Protein AF-A0A498Q2D3-F1 (afdb_monomer_lite)

Radius of gyration: 17.23 Å; chains: 1; bounding box: 43×36×47 Å

Foldseek 3Di:
DCVQPQLFKKKWFAPDNRQAIEIATLLPLFDDAPSDFAFARHATDADDDDDNPQGNVNSVPDGPDMDMRHRPRDDDDDDPPDGDRPHCVPRPDYDDDPLVLVVLLVLQVPQPPADPLLNVLSNCLSVLHDDDPVSLVVLVVRLVVLVVQSSVCPPNGDPSSVVNNVSSVVSNVSNVVSD

Sequence (179 aa):
MARQEPNISWAAGLRDGGRTTLLVTDLAGGWIPPHVRLPAHVTLLEPAPRRHDANVEDLLGAVSVAAVHQPHGYIGEPGPDEPALTGDRTARTAPTVDELGPTLVEAVRRRDGLPRIAQAVAIAAARKYGVPDNEVELLHERATEIQQSVLSTYPHHDAAAVVDWMLLAAINALIGKEC

InterPro domains:
  IPR040604 Domain of unknown function DUF5632 [PF18646] (2-71)
  IPR040833 Domain of unknown function DUF5631 [PF18645] (97-175)

Secondary structure (DSSP, 8-state):
-TTT-TTS-EEEEEEGGGTEEEEE-TTTTTPPPTTSPPPTTEE---S----TT--HHHHH-S-SSEEEE-TT---PPPPTTPPPS--HHHHS--PPPTTHHHHHHHHHHT-TTS-HHHHHHHHHHHTTPPPPHHHHHHHHHHHHHHHHHHHHHTTS--HHHHHHHHHHHHHHHHHTTT-

Organism: NCBI:txid2341083

pLDDT: mean 93.1, std 6.55, range [40.47, 98.44]

Structure (mmCIF, N/CA/C/O backbone):
data_AF-A0A498Q2D3-F1
#
_entry.id   AF-A0A498Q2D3-F1
#
loop_
_atom_site.group_PDB
_ato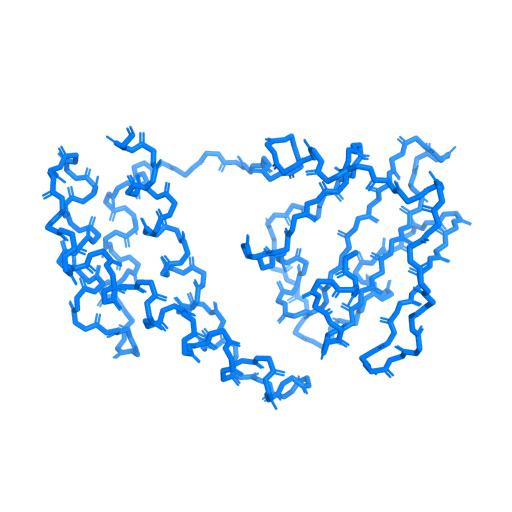m_site.id
_atom_site.type_symbol
_atom_site.label_atom_id
_atom_site.label_alt_id
_atom_site.label_comp_id
_atom_site.label_asym_id
_atom_site.label_entity_id
_atom_site.label_seq_id
_atom_site.pdbx_PDB_ins_code
_atom_site.Cartn_x
_atom_site.Cartn_y
_atom_site.Cartn_z
_atom_site.occupancy
_atom_site.B_iso_or_equiv
_atom_site.auth_seq_id
_atom_site.auth_comp_id
_atom_site.auth_asym_id
_atom_site.auth_atom_id
_atom_site.pdbx_PDB_model_num
ATOM 1 N N . MET A 1 1 ? 10.649 4.168 -8.183 1.00 93.62 1 MET A N 1
ATOM 2 C CA . MET A 1 1 ? 10.062 3.506 -6.996 1.00 93.62 1 MET A CA 1
ATOM 3 C C . MET A 1 1 ? 11.161 3.070 -6.056 1.00 93.62 1 MET A C 1
ATOM 5 O O . MET A 1 1 ? 11.238 3.627 -4.978 1.00 93.62 1 MET A O 1
ATOM 9 N N . ALA A 1 2 ? 12.083 2.222 -6.520 1.00 94.38 2 ALA A N 1
ATOM 10 C CA . ALA A 1 2 ? 13.263 1.793 -5.768 1.00 94.38 2 ALA A CA 1
ATOM 11 C C . ALA A 1 2 ? 14.038 2.924 -5.056 1.00 94.38 2 ALA A C 1
ATOM 13 O O . ALA A 1 2 ? 14.486 2.734 -3.943 1.00 94.38 2 ALA A O 1
ATOM 14 N N . ARG A 1 3 ? 14.159 4.135 -5.627 1.00 92.94 3 ARG A N 1
ATOM 15 C CA . ARG A 1 3 ? 14.804 5.258 -4.907 1.00 92.94 3 ARG A CA 1
ATOM 16 C C . ARG A 1 3 ? 14.035 5.755 -3.688 1.00 92.94 3 ARG A C 1
ATOM 18 O O . ARG A 1 3 ? 14.645 6.237 -2.748 1.00 92.94 3 ARG A O 1
ATOM 25 N N . GLN A 1 4 ? 12.707 5.697 -3.746 1.00 94.50 4 GLN A N 1
ATOM 26 C CA . GLN A 1 4 ? 11.852 6.083 -2.627 1.00 94.50 4 GLN A CA 1
ATOM 27 C C . GLN A 1 4 ? 11.842 4.990 -1.554 1.00 94.50 4 GLN A C 1
ATOM 29 O O . GLN A 1 4 ? 11.762 5.311 -0.378 1.00 94.50 4 GLN A O 1
ATOM 34 N N . GLU A 1 5 ? 11.937 3.719 -1.960 1.00 96.25 5 GLU A N 1
ATOM 35 C CA . GLU A 1 5 ? 12.014 2.578 -1.048 1.00 96.25 5 GLU A CA 1
ATOM 36 C C . GLU A 1 5 ? 12.941 1.481 -1.611 1.00 96.25 5 GLU A C 1
ATOM 38 O O . GLU A 1 5 ? 12.478 0.620 -2.370 1.00 96.25 5 GLU A O 1
ATOM 43 N N . PRO A 1 6 ? 14.249 1.521 -1.291 1.00 95.75 6 PRO A N 1
ATOM 44 C CA . PRO A 1 6 ? 15.245 0.596 -1.841 1.00 95.75 6 PRO A CA 1
ATOM 45 C C . PRO A 1 6 ? 15.324 -0.734 -1.083 1.00 95.75 6 PRO A C 1
ATOM 47 O O . PRO A 1 6 ? 16.035 -1.643 -1.510 1.00 95.75 6 PRO A O 1
ATOM 50 N N . ASN A 1 7 ? 14.628 -0.857 0.051 1.00 95.50 7 ASN A N 1
ATOM 51 C CA . ASN A 1 7 ? 14.745 -2.018 0.936 1.00 95.50 7 ASN A CA 1
ATOM 52 C C . ASN A 1 7 ? 13.840 -3.190 0.525 1.00 95.50 7 ASN A C 1
ATOM 54 O O . ASN A 1 7 ? 13.877 -4.237 1.164 1.00 95.50 7 ASN A O 1
ATOM 58 N N . ILE A 1 8 ? 13.037 -3.036 -0.535 1.00 97.56 8 ILE A N 1
ATOM 59 C CA . ILE A 1 8 ? 12.110 -4.066 -1.022 1.00 97.56 8 ILE A CA 1
ATOM 60 C C . ILE A 1 8 ? 12.274 -4.302 -2.519 1.00 97.56 8 ILE A C 1
ATOM 62 O O . ILE A 1 8 ? 12.740 -3.433 -3.263 1.00 97.56 8 ILE A O 1
ATOM 66 N N . SER A 1 9 ? 11.850 -5.480 -2.969 1.00 98.06 9 SER A N 1
ATOM 67 C CA . SER A 1 9 ? 11.862 -5.817 -4.387 1.00 98.06 9 SER A CA 1
ATOM 68 C C . SER A 1 9 ? 10.804 -5.024 -5.146 1.00 98.06 9 SER A C 1
ATOM 70 O O . SER A 1 9 ? 9.658 -4.877 -4.705 1.00 98.06 9 SER A O 1
ATOM 72 N N . TRP A 1 10 ? 11.173 -4.565 -6.338 1.00 98.38 10 TRP A N 1
ATOM 73 C CA . TRP A 1 10 ? 10.263 -3.929 -7.284 1.00 98.38 10 TRP A CA 1
ATOM 74 C C . TRP A 1 10 ? 10.396 -4.590 -8.643 1.00 98.38 10 TRP A C 1
ATOM 76 O O . TRP A 1 10 ? 11.502 -4.914 -9.070 1.00 98.38 10 TRP A O 1
ATOM 86 N N . ALA A 1 11 ? 9.293 -4.697 -9.372 1.00 98.12 11 ALA A N 1
ATOM 87 C CA . ALA A 1 11 ? 9.360 -4.989 -10.792 1.00 98.12 11 ALA A CA 1
ATOM 88 C C . ALA A 1 11 ? 8.347 -4.167 -11.581 1.00 98.12 11 ALA A C 1
ATOM 90 O O . ALA A 1 11 ? 7.264 -3.839 -11.094 1.00 98.12 11 ALA A O 1
ATOM 91 N N . ALA A 1 12 ? 8.717 -3.829 -12.810 1.00 97.69 12 ALA A N 1
ATOM 92 C CA . ALA A 1 12 ? 7.831 -3.209 -13.775 1.00 97.69 12 ALA A CA 1
ATOM 93 C C . ALA A 1 12 ? 7.881 -3.989 -15.085 1.00 97.69 12 ALA A C 1
ATOM 95 O O . ALA A 1 12 ? 8.956 -4.406 -15.515 1.00 97.69 12 ALA A O 1
ATOM 96 N N . GLY A 1 13 ? 6.732 -4.178 -15.726 1.00 97.31 13 GLY A N 1
ATOM 97 C CA . GLY A 1 13 ? 6.660 -4.930 -16.969 1.00 97.31 13 GLY A CA 1
ATOM 98 C C . GLY A 1 13 ? 5.597 -4.422 -17.928 1.00 97.31 13 GLY A C 1
ATOM 99 O O . GLY A 1 13 ? 4.566 -3.889 -17.520 1.00 97.31 13 GLY A O 1
ATOM 100 N N . LEU A 1 14 ? 5.861 -4.594 -19.220 1.00 96.62 14 LEU A N 1
ATOM 101 C CA . LEU A 1 14 ? 4.953 -4.206 -20.293 1.00 96.62 14 LEU A CA 1
ATOM 102 C C . LEU A 1 14 ? 3.970 -5.338 -20.612 1.00 96.62 14 LEU A C 1
ATOM 104 O O . LEU A 1 14 ? 4.370 -6.433 -21.007 1.00 96.62 14 LEU A O 1
ATOM 108 N N . ARG A 1 15 ? 2.674 -5.053 -20.476 1.00 92.44 15 ARG A N 1
ATOM 109 C CA . ARG A 1 15 ? 1.553 -5.922 -20.864 1.00 92.44 15 ARG A CA 1
ATOM 110 C C . ARG A 1 15 ? 0.871 -5.412 -22.132 1.00 92.44 15 ARG A C 1
ATOM 112 O O . ARG A 1 15 ? 1.148 -4.310 -22.611 1.00 92.44 15 ARG A O 1
ATOM 119 N N . ASP A 1 16 ? -0.006 -6.244 -22.691 1.00 88.56 16 ASP A N 1
ATOM 120 C CA . ASP A 1 16 ? -0.908 -5.893 -23.798 1.00 88.56 16 ASP A CA 1
ATOM 121 C C . ASP A 1 16 ? -0.189 -5.287 -25.016 1.00 88.56 16 ASP A C 1
ATOM 123 O O . ASP A 1 16 ? -0.621 -4.291 -25.600 1.00 88.56 16 ASP A O 1
ATOM 127 N N . GLY A 1 17 ? 0.961 -5.868 -25.377 1.00 80.12 17 GLY A N 1
ATOM 128 C CA . GLY A 1 17 ? 1.775 -5.404 -26.503 1.00 80.12 17 GLY A CA 1
ATOM 129 C C . GLY A 1 17 ? 2.458 -4.052 -26.267 1.00 80.12 17 GLY A C 1
ATOM 130 O O . GLY A 1 17 ? 2.696 -3.323 -27.225 1.00 80.12 17 GLY A O 1
ATOM 131 N N . GLY A 1 18 ? 2.756 -3.702 -25.011 1.00 84.62 18 GLY A N 1
ATOM 132 C CA . GLY A 1 18 ? 3.450 -2.459 -24.649 1.00 84.62 18 GLY A CA 1
ATOM 133 C C . GLY A 1 18 ? 2.536 -1.294 -24.275 1.00 84.62 18 GLY A C 1
ATOM 134 O O . GLY A 1 18 ? 3.028 -0.190 -24.068 1.00 84.62 18 GLY A O 1
ATOM 135 N N . ARG A 1 19 ? 1.220 -1.517 -24.186 1.00 87.12 19 ARG A N 1
ATOM 136 C CA . ARG A 1 19 ? 0.235 -0.467 -23.866 1.00 87.12 19 ARG A CA 1
ATOM 137 C C . ARG A 1 19 ? 0.103 -0.183 -22.375 1.00 87.12 19 ARG A C 1
ATOM 139 O O . ARG A 1 19 ? -0.271 0.925 -22.003 1.00 87.12 19 ARG A O 1
ATOM 146 N N . THR A 1 20 ? 0.399 -1.178 -21.547 1.00 91.19 20 THR A N 1
ATOM 147 C CA . THR A 1 20 ? 0.153 -1.123 -20.107 1.00 91.19 20 THR A CA 1
ATOM 148 C C . THR A 1 20 ? 1.456 -1.403 -19.374 1.00 91.19 20 THR A C 1
ATOM 150 O O . THR A 1 20 ? 2.023 -2.484 -19.524 1.00 91.19 20 THR A O 1
ATOM 153 N N . THR A 1 21 ? 1.924 -0.459 -18.559 1.00 96.00 21 THR A N 1
ATOM 154 C CA . THR A 1 21 ? 3.062 -0.684 -17.658 1.00 96.00 21 THR A CA 1
ATOM 155 C C . THR A 1 21 ? 2.531 -1.145 -16.310 1.00 96.00 21 THR A C 1
ATOM 157 O O . THR A 1 21 ? 1.980 -0.345 -15.555 1.00 96.00 21 THR A O 1
ATOM 160 N N . LEU A 1 22 ? 2.682 -2.429 -15.997 1.00 97.19 22 LEU A N 1
ATOM 161 C CA . LEU A 1 22 ? 2.385 -2.957 -14.671 1.00 97.19 22 LEU A CA 1
ATOM 162 C C . LEU A 1 22 ? 3.555 -2.664 -13.729 1.00 97.19 22 LEU A C 1
ATOM 164 O O . LEU A 1 22 ? 4.699 -2.924 -14.091 1.00 97.19 22 LEU A O 1
ATOM 168 N N . LEU A 1 23 ? 3.262 -2.194 -12.517 1.00 97.81 23 LEU A N 1
ATOM 169 C CA . LEU A 1 23 ? 4.216 -2.056 -11.417 1.00 97.81 23 LEU A CA 1
ATOM 170 C C . LEU A 1 23 ? 3.811 -2.971 -10.253 1.00 97.81 23 LEU A C 1
ATOM 172 O O . LEU A 1 23 ? 2.648 -2.974 -9.846 1.00 97.81 23 LEU A O 1
ATOM 176 N N . VAL A 1 24 ? 4.774 -3.703 -9.691 1.00 98.25 24 VAL A N 1
ATOM 177 C CA . VAL A 1 24 ? 4.570 -4.596 -8.543 1.00 98.25 24 VAL A CA 1
ATOM 178 C C . VAL A 1 24 ? 5.696 -4.489 -7.515 1.00 98.25 24 VAL A C 1
ATOM 180 O O . VAL A 1 24 ? 6.837 -4.155 -7.835 1.00 98.25 24 VAL A O 1
ATOM 183 N N . THR A 1 25 ? 5.353 -4.834 -6.279 1.00 98.44 25 THR A N 1
ATOM 184 C CA . THR A 1 25 ? 6.270 -5.240 -5.211 1.00 98.44 25 THR A CA 1
ATOM 185 C C . THR A 1 25 ? 5.684 -6.487 -4.551 1.00 98.44 25 THR A C 1
ATOM 187 O O . THR A 1 25 ? 4.460 -6.658 -4.504 1.00 98.44 25 THR A O 1
ATOM 190 N N . ASP A 1 26 ? 6.543 -7.373 -4.067 1.00 97.62 26 ASP A N 1
ATOM 191 C CA . ASP A 1 26 ? 6.150 -8.597 -3.366 1.00 97.62 26 ASP A CA 1
ATOM 192 C C . ASP A 1 26 ? 5.931 -8.392 -1.861 1.00 97.62 26 ASP A C 1
ATOM 194 O O . ASP A 1 26 ? 5.512 -9.326 -1.186 1.00 97.62 26 ASP A O 1
ATOM 198 N N . LEU A 1 27 ? 6.087 -7.162 -1.351 1.00 97.50 27 LEU A N 1
ATOM 199 C CA . LEU A 1 27 ? 5.860 -6.809 0.057 1.00 97.50 27 LEU A CA 1
ATOM 200 C C . LEU A 1 27 ? 4.549 -7.378 0.629 1.00 97.50 27 LEU A C 1
ATOM 202 O O . LEU A 1 27 ? 4.523 -7.898 1.742 1.00 97.50 27 LEU A O 1
ATOM 206 N N . ALA A 1 28 ? 3.456 -7.267 -0.129 1.00 97.06 28 ALA A N 1
ATOM 207 C CA . ALA A 1 28 ? 2.175 -7.886 0.202 1.00 97.06 28 ALA A CA 1
ATOM 208 C C . ALA A 1 28 ? 1.340 -8.125 -1.058 1.00 97.06 28 ALA A C 1
ATOM 210 O O . ALA A 1 28 ? 0.331 -7.458 -1.303 1.00 97.06 28 ALA A O 1
ATOM 211 N N . GLY A 1 29 ? 1.796 -9.059 -1.897 1.00 95.38 29 GLY A N 1
ATOM 212 C CA . GLY A 1 29 ? 1.028 -9.542 -3.048 1.00 95.38 29 GLY A CA 1
ATOM 213 C C . GLY A 1 29 ? 0.629 -8.447 -4.045 1.00 95.38 29 GLY A C 1
ATOM 214 O O . GLY A 1 29 ? -0.471 -8.502 -4.598 1.00 95.38 29 GLY A O 1
ATOM 215 N N . GLY A 1 30 ? 1.488 -7.445 -4.261 1.00 96.75 30 GLY A N 1
ATOM 216 C CA . GLY A 1 30 ? 1.239 -6.325 -5.174 1.00 96.75 30 GLY A CA 1
ATOM 217 C C . GLY A 1 30 ? 0.708 -5.043 -4.529 1.00 96.75 30 GLY A C 1
ATOM 218 O O . GLY A 1 30 ? 0.534 -4.055 -5.241 1.00 96.75 30 GLY A O 1
ATOM 219 N N . TRP A 1 31 ? 0.458 -5.013 -3.215 1.00 97.31 31 TRP A N 1
ATOM 220 C CA . TRP A 1 31 ? 0.118 -3.766 -2.525 1.00 97.31 31 TRP A CA 1
ATOM 221 C C . TRP A 1 31 ? 1.300 -2.789 -2.515 1.00 97.31 31 TRP A C 1
ATOM 223 O O . TRP A 1 31 ? 2.411 -3.156 -2.138 1.00 97.31 31 TRP A O 1
ATOM 233 N N . ILE A 1 32 ? 1.052 -1.535 -2.906 1.00 97.69 32 ILE A N 1
ATOM 234 C CA . ILE A 1 32 ? 2.074 -0.483 -2.942 1.00 97.69 32 ILE A CA 1
ATOM 235 C C . ILE A 1 32 ? 1.980 0.388 -1.679 1.00 97.69 32 ILE A C 1
ATOM 237 O O . ILE A 1 32 ? 0.945 1.049 -1.502 1.00 97.69 32 ILE A O 1
ATOM 241 N N . PRO A 1 33 ? 3.054 0.489 -0.870 1.00 97.25 33 PRO A N 1
ATOM 242 C CA . PRO A 1 33 ? 3.106 1.360 0.301 1.00 97.25 33 PRO A CA 1
ATOM 243 C C . PRO A 1 33 ? 2.673 2.807 0.029 1.00 97.25 33 PRO A C 1
ATOM 245 O O . PRO A 1 33 ? 2.945 3.335 -1.056 1.00 97.25 33 PRO A O 1
ATOM 248 N N . PRO A 1 34 ? 2.005 3.477 0.985 1.00 95.06 34 PRO A N 1
ATOM 249 C CA . PRO A 1 34 ? 1.435 4.809 0.781 1.00 95.06 34 PRO A CA 1
ATOM 250 C C . PRO A 1 34 ? 2.487 5.916 0.624 1.00 95.06 34 PRO A C 1
ATOM 252 O O . PRO A 1 34 ? 2.199 6.925 -0.014 1.00 95.06 34 PRO A O 1
ATOM 255 N N . HIS A 1 35 ? 3.701 5.740 1.161 1.00 95.75 35 HIS A N 1
ATOM 256 C CA . HIS A 1 35 ? 4.788 6.718 1.018 1.00 95.75 35 HIS A CA 1
ATOM 257 C C . HIS A 1 35 ? 5.437 6.699 -0.370 1.00 95.75 35 HIS A C 1
ATOM 259 O O . HIS A 1 35 ? 6.113 7.656 -0.741 1.00 95.75 35 HIS A O 1
ATOM 265 N N . VAL A 1 36 ? 5.218 5.636 -1.151 1.00 97.31 36 VAL A N 1
ATOM 266 C CA . VAL A 1 36 ? 5.768 5.506 -2.501 1.00 97.31 36 VAL A CA 1
ATOM 267 C C . VAL A 1 36 ? 4.840 6.178 -3.507 1.00 97.31 36 VAL A C 1
ATOM 269 O O . VAL A 1 36 ? 3.745 5.701 -3.802 1.00 97.31 36 VAL A O 1
ATOM 272 N N . ARG A 1 37 ? 5.311 7.284 -4.073 1.00 96.75 37 ARG A N 1
ATOM 273 C CA . ARG A 1 37 ? 4.643 8.049 -5.127 1.00 96.75 37 ARG A CA 1
ATOM 274 C C . ARG A 1 37 ? 4.828 7.388 -6.480 1.00 96.75 37 ARG A C 1
ATOM 276 O O . ARG A 1 37 ? 5.933 6.954 -6.803 1.00 96.75 37 ARG A O 1
ATOM 283 N N . LEU A 1 38 ? 3.772 7.360 -7.285 1.00 96.56 38 LEU A N 1
ATOM 284 C CA . LEU A 1 38 ? 3.717 6.595 -8.533 1.00 96.56 38 LEU A CA 1
ATOM 285 C C . LEU A 1 38 ? 3.958 7.467 -9.777 1.00 96.56 38 LEU A C 1
ATOM 287 O O . LEU A 1 38 ? 3.471 8.601 -9.824 1.00 96.56 38 LEU A O 1
ATOM 291 N N . PRO A 1 39 ? 4.653 6.965 -10.818 1.00 94.88 39 PRO A N 1
ATOM 292 C CA . PRO A 1 39 ? 4.768 7.662 -12.093 1.00 94.88 39 PRO A CA 1
ATOM 293 C C . PRO A 1 39 ? 3.431 7.673 -12.833 1.00 94.88 39 PRO A C 1
ATOM 295 O O . PRO A 1 39 ? 2.571 6.824 -12.593 1.00 94.88 39 PRO A O 1
ATOM 298 N N . ALA A 1 40 ? 3.259 8.596 -13.776 1.00 92.25 40 ALA A N 1
ATOM 299 C CA . ALA A 1 40 ? 2.102 8.568 -14.666 1.00 92.25 40 ALA A CA 1
ATOM 300 C C . ALA A 1 40 ? 2.017 7.248 -15.465 1.00 92.25 40 ALA A C 1
ATOM 302 O O . ALA A 1 40 ? 3.030 6.627 -15.781 1.00 92.25 40 ALA A O 1
ATOM 303 N N . HIS A 1 41 ? 0.793 6.854 -15.828 1.00 90.38 41 HIS A N 1
ATOM 304 C CA . HIS A 1 41 ? 0.497 5.722 -16.723 1.00 90.38 41 HIS A CA 1
ATOM 305 C C . HIS A 1 41 ? 0.950 4.329 -16.244 1.00 90.38 41 HIS A C 1
ATOM 307 O O . HIS A 1 41 ? 0.975 3.389 -17.039 1.00 90.38 41 HIS A O 1
ATOM 313 N N . VAL A 1 42 ? 1.256 4.161 -14.955 1.00 95.31 42 VAL A N 1
ATOM 314 C CA . VAL A 1 42 ? 1.417 2.826 -14.363 1.00 95.31 42 VAL A CA 1
ATOM 315 C C . VAL A 1 42 ? 0.064 2.244 -13.964 1.00 95.31 42 VAL A C 1
ATOM 317 O O . VAL A 1 42 ? -0.850 2.963 -13.562 1.00 95.31 42 VAL A O 1
ATOM 320 N N . THR A 1 43 ? -0.051 0.927 -14.063 1.00 95.56 43 THR A N 1
ATOM 321 C CA . THR A 1 43 ? -1.175 0.139 -13.550 1.00 95.56 43 THR A CA 1
ATOM 322 C C . THR A 1 43 ? -0.677 -0.725 -12.398 1.00 95.56 43 THR A C 1
ATOM 324 O O . THR A 1 43 ? 0.479 -1.150 -12.403 1.00 95.56 43 THR A O 1
ATOM 327 N N . LEU A 1 44 ? -1.532 -0.969 -11.408 1.00 96.81 44 LEU A N 1
ATOM 328 C CA . LEU A 1 44 ? -1.247 -1.843 -10.271 1.00 96.81 44 LEU A CA 1
ATOM 329 C C . LEU A 1 44 ? -2.019 -3.157 -10.411 1.00 96.81 44 LEU A C 1
ATOM 331 O O . LEU A 1 44 ? -2.959 -3.266 -11.197 1.00 96.81 44 LEU A O 1
ATOM 335 N N . LEU A 1 45 ? -1.621 -4.167 -9.645 1.00 96.12 45 LEU A N 1
ATOM 336 C CA . LEU A 1 45 ? -2.405 -5.390 -9.534 1.00 96.12 45 LEU A CA 1
ATOM 337 C C . LEU A 1 45 ? -3.714 -5.121 -8.782 1.00 96.12 45 LEU A C 1
ATOM 339 O O . LEU A 1 45 ? -3.704 -4.512 -7.714 1.00 96.12 45 LEU A O 1
ATOM 343 N N . GLU A 1 46 ? -4.821 -5.655 -9.298 1.00 94.38 46 GLU A N 1
ATOM 344 C CA . GLU A 1 46 ? -6.105 -5.648 -8.590 1.00 94.38 46 GLU A CA 1
ATOM 345 C C . GLU A 1 46 ? -5.993 -6.353 -7.222 1.00 94.38 46 GLU A C 1
ATOM 347 O O . GLU A 1 46 ? -5.237 -7.334 -7.095 1.00 94.38 46 GLU A O 1
ATOM 352 N N . PRO A 1 47 ? -6.744 -5.916 -6.194 1.00 93.88 47 PRO A N 1
ATOM 353 C CA . PRO A 1 47 ? -6.801 -6.609 -4.912 1.00 93.88 47 PRO A CA 1
ATOM 354 C C . PRO A 1 47 ? -7.336 -8.038 -5.084 1.00 93.88 47 PRO A C 1
ATOM 356 O O . PRO A 1 47 ? -8.481 -8.246 -5.478 1.00 93.88 47 PRO A O 1
ATOM 359 N N . ALA A 1 48 ? -6.506 -9.038 -4.788 1.00 93.69 48 ALA A N 1
ATOM 360 C CA . ALA A 1 48 ? -6.881 -10.448 -4.836 1.00 93.69 48 ALA A CA 1
ATOM 361 C C . ALA A 1 48 ? -5.948 -11.278 -3.941 1.00 93.69 48 ALA A C 1
ATOM 363 O O . ALA A 1 48 ? -4.783 -10.899 -3.777 1.00 93.69 48 ALA A O 1
ATOM 364 N N . PRO A 1 49 ? -6.407 -12.422 -3.396 1.00 93.19 49 PRO A N 1
ATOM 365 C CA . PRO A 1 49 ? -5.526 -13.368 -2.727 1.00 93.19 49 PRO A CA 1
ATOM 366 C C . PRO A 1 49 ? -4.432 -13.850 -3.682 1.00 93.19 49 PRO A C 1
ATOM 368 O O . PRO A 1 49 ? -4.706 -14.245 -4.817 1.00 93.19 49 PRO A O 1
ATOM 371 N N . ARG A 1 50 ? -3.188 -13.835 -3.210 1.00 95.31 50 ARG A N 1
ATOM 372 C CA . ARG A 1 50 ? -2.023 -14.353 -3.930 1.00 95.31 50 ARG A CA 1
ATOM 373 C C . ARG A 1 50 ? -1.217 -15.247 -3.002 1.00 95.31 50 ARG A C 1
ATOM 375 O O . ARG A 1 50 ? -1.356 -15.177 -1.783 1.00 95.31 50 ARG A O 1
ATOM 382 N N . ARG A 1 51 ? -0.391 -16.106 -3.595 1.00 93.94 51 ARG A N 1
ATOM 383 C CA . ARG A 1 51 ? 0.579 -16.912 -2.853 1.00 93.94 51 ARG A CA 1
ATOM 384 C C . ARG A 1 51 ? 1.490 -15.998 -2.032 1.00 93.94 51 ARG A C 1
ATOM 386 O O . ARG A 1 51 ? 1.979 -15.003 -2.556 1.00 93.94 51 ARG A O 1
ATOM 393 N N . HIS A 1 52 ? 1.713 -16.352 -0.769 1.00 87.75 52 HIS A N 1
ATOM 394 C CA . HIS A 1 52 ? 2.567 -15.580 0.138 1.00 87.75 52 HIS A CA 1
ATOM 395 C C . HIS A 1 52 ? 4.037 -15.578 -0.305 1.00 87.75 52 HIS A C 1
ATOM 397 O O . HIS A 1 52 ? 4.764 -14.632 -0.046 1.00 87.75 52 HIS A O 1
ATOM 403 N N . ASP A 1 53 ? 4.478 -16.640 -0.973 1.00 91.56 53 ASP A N 1
ATOM 404 C CA . ASP A 1 53 ? 5.846 -16.826 -1.455 1.00 91.56 53 ASP A CA 1
ATOM 405 C C . ASP A 1 53 ? 6.043 -16.385 -2.918 1.00 91.56 53 ASP A C 1
ATOM 407 O O . ASP A 1 53 ? 7.080 -16.678 -3.506 1.00 91.56 53 ASP A O 1
ATOM 411 N N . ALA A 1 54 ? 5.056 -15.709 -3.523 1.00 96.50 54 ALA A N 1
ATOM 412 C CA . ALA A 1 54 ? 5.185 -15.170 -4.875 1.00 96.50 54 ALA A CA 1
ATOM 413 C C . ALA A 1 54 ? 6.133 -13.966 -4.884 1.00 96.50 54 ALA A C 1
ATOM 415 O O . ALA A 1 54 ? 5.852 -12.947 -4.252 1.00 96.50 54 ALA A O 1
ATOM 416 N N . ASN A 1 55 ? 7.224 -14.073 -5.639 1.00 96.94 55 ASN A N 1
ATOM 417 C CA . ASN A 1 55 ? 8.170 -12.974 -5.819 1.00 96.94 55 ASN A CA 1
ATOM 418 C C . ASN A 1 55 ? 7.665 -11.962 -6.871 1.00 96.94 55 ASN A C 1
ATOM 420 O O . ASN A 1 55 ? 6.635 -12.156 -7.522 1.00 96.94 55 ASN A O 1
ATOM 424 N N . VAL A 1 56 ? 8.398 -10.867 -7.077 1.00 97.75 56 VAL A N 1
ATOM 425 C CA . VAL A 1 56 ? 8.011 -9.833 -8.057 1.00 97.75 56 VAL A CA 1
ATOM 426 C C . VAL A 1 56 ? 7.887 -10.329 -9.506 1.00 97.75 56 VAL A C 1
ATOM 428 O O . VAL A 1 56 ? 7.074 -9.784 -10.252 1.00 97.75 56 VAL A O 1
ATOM 431 N N . GLU A 1 57 ? 8.630 -11.358 -9.917 1.00 96.62 57 GLU A N 1
ATOM 432 C CA . GLU A 1 57 ? 8.528 -11.943 -11.263 1.00 96.62 57 GLU A CA 1
ATOM 433 C C . GLU A 1 57 ? 7.252 -12.784 -11.405 1.00 96.62 57 GLU A C 1
ATOM 435 O O . GLU A 1 57 ? 6.512 -12.622 -12.380 1.00 96.62 57 GLU A O 1
ATOM 440 N N . ASP A 1 58 ? 6.928 -13.591 -10.388 1.00 97.19 58 ASP A N 1
ATOM 441 C CA . ASP A 1 58 ? 5.663 -14.328 -10.306 1.00 97.19 58 ASP A CA 1
ATOM 442 C C . ASP A 1 58 ? 4.462 -13.368 -10.374 1.00 97.19 58 ASP A C 1
ATOM 444 O O . ASP A 1 58 ? 3.462 -13.642 -11.043 1.00 97.19 58 ASP A O 1
ATOM 448 N N . LEU A 1 59 ? 4.561 -12.214 -9.700 1.00 97.69 59 LEU A N 1
ATOM 449 C CA . LEU A 1 59 ? 3.519 -11.184 -9.675 1.00 97.69 59 LEU A CA 1
ATOM 450 C C . LEU A 1 59 ? 3.362 -10.442 -11.012 1.00 97.69 59 LEU A C 1
ATOM 452 O O . LEU A 1 59 ? 2.241 -10.051 -11.362 1.00 97.69 59 LEU A O 1
ATOM 456 N N . LEU A 1 60 ? 4.446 -10.247 -11.773 1.00 96.50 60 LEU A N 1
ATOM 457 C CA . LEU A 1 60 ? 4.371 -9.652 -13.111 1.00 96.50 60 LEU A CA 1
ATOM 458 C C . LEU A 1 60 ? 3.603 -10.545 -14.090 1.00 96.50 60 LEU A C 1
ATOM 460 O O . LEU A 1 60 ? 2.852 -10.024 -14.925 1.00 96.50 60 LEU A O 1
ATOM 464 N N . GLY A 1 61 ? 3.745 -11.867 -13.979 1.00 94.62 61 GLY A N 1
ATOM 465 C CA . GLY A 1 61 ? 3.140 -12.821 -14.904 1.00 94.62 61 GLY A CA 1
ATOM 466 C C . GLY A 1 61 ? 3.618 -12.613 -16.348 1.00 94.62 61 GLY A C 1
ATOM 467 O O . GLY A 1 61 ? 4.778 -12.298 -16.598 1.00 94.62 61 GLY A O 1
ATOM 468 N N . ALA A 1 62 ? 2.722 -12.785 -17.324 1.00 93.56 62 ALA A N 1
ATOM 469 C CA . ALA A 1 62 ? 3.069 -12.647 -18.739 1.00 93.56 62 ALA A CA 1
ATOM 470 C C . ALA A 1 62 ? 3.279 -11.173 -19.144 1.00 93.56 62 ALA A C 1
ATOM 472 O O . ALA A 1 62 ? 2.322 -10.401 -19.240 1.00 93.56 62 ALA A O 1
ATOM 473 N N . VAL A 1 63 ? 4.532 -10.803 -19.420 1.00 96.00 63 VAL A N 1
ATOM 474 C CA . VAL A 1 63 ? 4.958 -9.475 -19.896 1.00 96.00 63 VAL A CA 1
ATOM 475 C C . VAL A 1 63 ? 5.941 -9.616 -21.063 1.00 96.00 63 VAL A C 1
ATOM 477 O O . VAL A 1 63 ? 6.638 -10.621 -21.166 1.00 96.00 63 VAL A O 1
ATOM 480 N N . SER A 1 64 ? 6.004 -8.625 -21.957 1.00 93.88 64 SER A N 1
ATOM 481 C CA . SER A 1 64 ? 6.937 -8.637 -23.099 1.00 93.88 64 SER A CA 1
ATOM 482 C C . SER A 1 64 ? 8.336 -8.126 -22.747 1.00 93.88 64 SER A C 1
ATOM 484 O O . SER A 1 64 ? 9.317 -8.539 -23.359 1.00 93.88 64 SER A O 1
ATOM 486 N N . VAL A 1 65 ? 8.425 -7.219 -21.773 1.00 94.75 65 VAL A N 1
ATOM 487 C CA . VAL A 1 65 ? 9.665 -6.642 -21.240 1.00 94.75 65 VAL A CA 1
ATOM 488 C C . VAL A 1 65 ? 9.481 -6.469 -19.740 1.00 94.75 65 VAL A C 1
ATOM 490 O O . VAL A 1 65 ? 8.406 -6.040 -19.317 1.00 94.75 65 VAL A O 1
ATOM 493 N N . ALA A 1 66 ? 10.513 -6.775 -18.956 1.00 95.88 66 ALA A N 1
ATOM 494 C CA . ALA A 1 66 ? 10.523 -6.597 -17.510 1.00 95.88 66 ALA A CA 1
ATOM 495 C C . ALA A 1 66 ? 11.805 -5.893 -17.052 1.00 95.88 66 ALA A C 1
ATOM 497 O O . ALA A 1 66 ? 12.882 -6.112 -17.606 1.00 95.88 66 ALA A O 1
ATOM 498 N N . ALA A 1 67 ? 11.675 -5.075 -16.015 1.00 95.38 67 ALA A N 1
ATOM 499 C CA . ALA A 1 67 ? 12.779 -4.535 -15.240 1.00 95.38 67 ALA A CA 1
ATOM 500 C C . ALA A 1 67 ? 12.543 -4.878 -13.770 1.00 95.38 67 ALA A C 1
ATOM 502 O O . ALA A 1 67 ? 11.446 -4.661 -13.253 1.00 95.38 67 ALA A O 1
ATOM 503 N N . VAL A 1 68 ? 13.573 -5.398 -13.107 1.00 96.88 68 VAL A N 1
ATOM 504 C CA . VAL A 1 68 ? 13.517 -5.831 -11.710 1.00 96.88 68 VAL A CA 1
ATOM 505 C C . VAL A 1 68 ? 14.587 -5.092 -10.919 1.00 96.88 68 VAL A C 1
ATOM 507 O O . VAL A 1 68 ? 15.726 -4.958 -11.363 1.00 96.88 68 VAL A O 1
ATOM 510 N N . HIS A 1 69 ? 14.215 -4.621 -9.737 1.00 96.88 69 H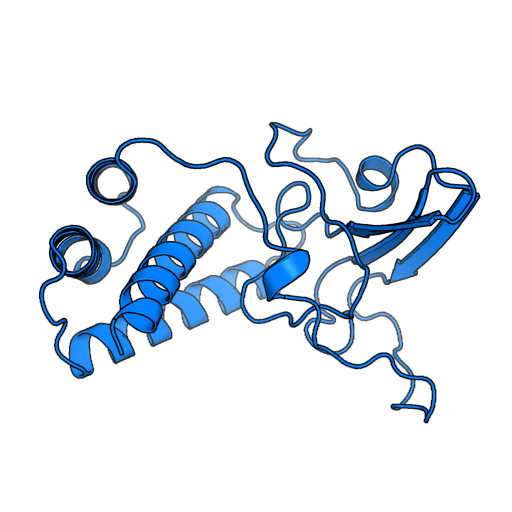IS A N 1
ATOM 511 C CA . HIS A 1 69 ? 15.127 -4.115 -8.728 1.00 96.88 69 HIS A CA 1
ATOM 512 C C . HIS A 1 69 ? 15.076 -5.043 -7.519 1.00 96.88 69 HIS A C 1
ATOM 514 O O . HIS A 1 69 ? 14.004 -5.280 -6.962 1.00 96.88 69 HIS A O 1
ATOM 520 N N . GLN A 1 70 ? 16.246 -5.542 -7.130 1.00 95.25 70 GLN A N 1
ATOM 521 C CA . GLN A 1 70 ? 16.431 -6.315 -5.909 1.00 95.25 70 GLN A CA 1
ATOM 522 C C . GLN A 1 70 ? 16.741 -5.376 -4.736 1.00 95.25 70 GLN A C 1
ATOM 524 O O . GLN A 1 70 ? 17.377 -4.343 -4.966 1.00 95.25 70 GLN A O 1
ATOM 529 N N . PRO A 1 71 ? 16.360 -5.737 -3.498 1.00 93.81 71 PRO A N 1
ATOM 530 C CA . PRO A 1 71 ? 16.635 -4.938 -2.311 1.00 93.81 71 PRO A CA 1
ATOM 531 C C . PRO A 1 71 ? 18.116 -4.582 -2.206 1.00 93.81 71 PRO A C 1
ATOM 533 O O . PRO A 1 71 ? 18.976 -5.443 -2.401 1.00 93.81 71 PRO A O 1
ATOM 536 N N . HIS A 1 72 ? 18.415 -3.328 -1.868 1.00 88.56 72 HIS A N 1
ATOM 537 C CA . HIS A 1 72 ? 19.785 -2.800 -1.773 1.00 88.56 72 HIS A CA 1
ATOM 538 C C . HIS A 1 72 ? 20.582 -2.859 -3.090 1.00 88.56 72 HIS A C 1
ATOM 540 O O . HIS A 1 72 ? 21.800 -2.662 -3.096 1.00 88.56 72 HIS A O 1
ATOM 546 N N . GLY A 1 73 ? 19.914 -3.120 -4.219 1.00 89.44 73 GLY A N 1
ATOM 547 C CA . GLY A 1 73 ? 20.516 -3.016 -5.538 1.00 89.44 73 GLY A CA 1
ATOM 548 C C . GLY A 1 73 ? 20.982 -1.587 -5.803 1.00 89.44 73 GLY A C 1
ATOM 549 O O . GLY A 1 73 ? 20.377 -0.624 -5.334 1.00 89.44 73 GLY A O 1
ATOM 550 N N . TYR A 1 74 ? 22.059 -1.431 -6.571 1.00 88.50 74 TYR A N 1
ATOM 551 C CA . TYR A 1 74 ? 22.541 -0.102 -6.933 1.00 88.50 74 TYR A CA 1
ATOM 552 C C . TYR A 1 74 ? 21.468 0.675 -7.703 1.00 88.50 74 TYR A C 1
ATOM 554 O O . TYR A 1 74 ? 20.845 0.150 -8.631 1.00 88.50 74 TYR A O 1
ATOM 562 N N . ILE A 1 75 ? 21.289 1.945 -7.341 1.00 88.88 75 ILE A N 1
ATOM 563 C CA . ILE A 1 75 ? 20.413 2.865 -8.053 1.00 88.88 75 ILE A CA 1
ATOM 564 C C . ILE A 1 75 ? 21.227 4.094 -8.436 1.00 88.88 75 ILE A C 1
ATOM 566 O O . ILE A 1 75 ? 21.752 4.786 -7.570 1.00 88.88 75 ILE A O 1
ATOM 570 N N . GLY A 1 76 ? 21.335 4.356 -9.739 1.00 86.12 76 GLY A N 1
ATOM 571 C CA . GLY A 1 76 ? 22.020 5.546 -10.241 1.00 86.12 76 GLY A CA 1
ATOM 572 C C . GLY A 1 76 ? 21.272 6.839 -9.912 1.00 86.12 76 GLY A C 1
ATOM 573 O O . GLY A 1 76 ? 20.091 6.806 -9.555 1.00 86.12 76 GLY A O 1
ATOM 574 N N . GLU A 1 77 ? 21.952 7.969 -10.095 1.00 85.19 77 GLU A N 1
ATOM 575 C CA . GLU A 1 77 ? 21.424 9.322 -9.863 1.00 85.19 77 GLU A CA 1
ATOM 576 C C . GLU A 1 77 ? 20.234 9.689 -10.775 1.00 85.19 77 GLU A C 1
ATOM 578 O O . GLU A 1 77 ? 20.095 9.127 -11.871 1.00 85.19 77 GLU A O 1
ATOM 583 N N . PRO A 1 78 ? 19.352 10.621 -10.355 1.00 83.38 78 PRO A N 1
ATOM 584 C CA . PRO A 1 78 ? 18.313 11.209 -11.204 1.00 83.38 78 PRO A CA 1
ATOM 585 C C . PRO A 1 78 ? 18.855 11.710 -12.535 1.00 83.38 78 PRO A C 1
ATOM 587 O O . PRO A 1 78 ? 19.745 12.556 -12.582 1.00 83.38 78 PRO A O 1
ATOM 590 N N . GLY A 1 79 ? 18.290 11.188 -13.621 1.00 83.94 79 GLY A N 1
ATOM 591 C CA . GLY A 1 79 ? 18.523 11.693 -14.967 1.00 83.94 79 GLY A CA 1
ATOM 592 C C . GLY A 1 79 ? 17.378 12.604 -15.417 1.00 83.94 79 GLY A C 1
ATOM 593 O O . GLY A 1 79 ? 16.297 12.567 -14.828 1.00 83.94 79 GLY A O 1
ATOM 594 N N . PRO A 1 80 ? 17.572 13.382 -16.494 1.00 83.44 80 PRO A N 1
ATOM 595 C CA . PRO A 1 80 ? 16.519 14.220 -17.076 1.00 83.44 80 PRO A CA 1
ATOM 596 C C . PRO A 1 80 ? 15.303 13.417 -17.569 1.00 83.44 80 PRO A C 1
ATOM 598 O O . PRO A 1 80 ? 14.211 13.968 -17.659 1.00 83.44 80 PRO A O 1
ATOM 601 N N . ASP A 1 81 ? 15.483 12.121 -17.841 1.00 84.75 81 ASP A N 1
ATOM 602 C CA . ASP A 1 81 ? 14.429 11.209 -18.297 1.00 84.75 81 ASP A CA 1
ATOM 603 C C . ASP A 1 81 ? 13.674 10.518 -17.144 1.00 84.75 81 ASP A C 1
ATOM 605 O O . ASP A 1 81 ? 12.871 9.611 -17.376 1.00 84.75 81 ASP A O 1
ATOM 609 N N . GLU A 1 82 ? 13.933 10.890 -15.884 1.00 85.44 82 GLU A N 1
ATOM 610 C CA . GLU A 1 82 ? 13.205 10.312 -14.755 1.00 85.44 82 GLU A CA 1
ATOM 611 C C . GLU A 1 82 ? 11.718 10.703 -14.805 1.00 85.44 82 GLU A C 1
ATOM 613 O O . GLU A 1 82 ? 11.381 11.887 -14.903 1.00 85.44 82 GLU A O 1
ATOM 618 N N . PRO A 1 83 ? 10.792 9.729 -14.734 1.00 88.44 83 PRO A N 1
ATOM 619 C CA . PRO A 1 83 ? 9.383 10.021 -14.915 1.00 88.44 83 PRO A CA 1
ATOM 620 C C . PRO A 1 83 ? 8.808 10.788 -13.720 1.00 88.44 83 PRO A C 1
ATOM 622 O O . PRO A 1 83 ? 9.032 10.445 -12.557 1.00 88.44 83 PRO A O 1
ATOM 625 N N . ALA A 1 84 ? 7.984 11.794 -14.016 1.00 91.31 84 ALA A N 1
ATOM 626 C CA . ALA A 1 84 ? 7.292 12.577 -13.001 1.00 91.31 84 ALA A CA 1
ATOM 627 C C . ALA A 1 84 ? 6.321 11.714 -12.168 1.00 91.31 84 ALA A C 1
ATOM 629 O O . ALA A 1 84 ? 5.545 10.916 -12.702 1.00 91.31 84 ALA A O 1
ATOM 630 N N . LEU A 1 85 ? 6.330 11.919 -10.847 1.00 94.31 85 LEU A N 1
ATOM 631 C CA . LEU A 1 85 ? 5.570 11.140 -9.858 1.00 94.31 85 LEU A CA 1
ATOM 632 C C . LEU A 1 85 ? 4.133 11.667 -9.666 1.00 94.31 85 LEU A C 1
ATOM 634 O O . LEU A 1 85 ? 3.745 12.128 -8.588 1.00 94.31 85 LEU A O 1
ATOM 638 N N . THR A 1 86 ? 3.352 11.654 -10.745 1.00 94.62 86 THR A N 1
ATOM 639 C CA . THR A 1 86 ? 2.004 12.252 -10.822 1.00 94.62 86 THR A CA 1
ATOM 640 C C . THR A 1 86 ? 0.868 11.229 -10.939 1.00 94.62 86 THR A C 1
ATOM 642 O O . THR A 1 86 ? -0.294 11.616 -11.053 1.00 94.62 86 THR A O 1
ATOM 645 N N . GLY A 1 87 ? 1.170 9.929 -10.903 1.00 94.62 87 GLY A N 1
ATOM 646 C CA . GLY A 1 87 ? 0.220 8.859 -11.216 1.00 94.62 87 GLY A CA 1
ATOM 647 C C . GLY A 1 87 ? -0.601 8.317 -10.048 1.00 94.62 87 GLY A C 1
ATOM 648 O O . GLY A 1 87 ? -1.481 7.495 -10.283 1.00 94.62 87 GLY A O 1
ATOM 649 N N . ASP A 1 88 ? -0.360 8.746 -8.804 1.00 93.12 88 ASP A N 1
ATOM 650 C CA . ASP A 1 88 ? -1.009 8.151 -7.621 1.00 93.12 88 ASP A CA 1
ATOM 651 C C . ASP A 1 88 ? -2.538 8.108 -7.720 1.00 93.12 88 ASP A C 1
ATOM 653 O O . ASP A 1 88 ? -3.142 7.070 -7.458 1.00 93.12 88 ASP A O 1
ATOM 657 N N . ARG A 1 89 ? -3.168 9.210 -8.147 1.00 89.19 89 ARG A N 1
ATOM 658 C CA . ARG A 1 89 ? -4.634 9.312 -8.216 1.00 89.19 89 ARG A CA 1
ATOM 659 C C . ARG A 1 89 ? -5.252 8.344 -9.223 1.00 89.19 89 ARG A C 1
ATOM 661 O O . ARG A 1 89 ? -6.353 7.865 -8.984 1.00 89.19 89 ARG A O 1
ATOM 668 N N . THR A 1 90 ? -4.589 8.101 -10.350 1.00 90.88 90 THR A N 1
ATOM 669 C CA . THR A 1 90 ? -5.112 7.222 -11.403 1.00 90.88 90 THR A CA 1
ATOM 670 C C . THR A 1 90 ? -4.767 5.762 -11.131 1.00 90.88 90 THR A C 1
ATOM 672 O O . THR A 1 90 ? -5.619 4.894 -11.305 1.00 90.88 90 THR A O 1
ATOM 675 N N . ALA A 1 91 ? -3.549 5.487 -10.662 1.00 93.19 91 ALA A N 1
ATOM 676 C CA . ALA A 1 91 ? -3.060 4.132 -10.431 1.00 93.19 91 ALA A CA 1
ATOM 677 C C . ALA A 1 91 ? -3.664 3.474 -9.180 1.00 93.19 91 ALA A C 1
ATOM 679 O O . ALA A 1 91 ? -3.921 2.274 -9.187 1.00 93.19 91 ALA A O 1
ATOM 680 N N . ARG A 1 92 ? -3.930 4.240 -8.111 1.00 92.56 92 ARG A N 1
ATOM 681 C CA . ARG A 1 92 ? -4.518 3.732 -6.855 1.00 92.56 92 ARG A CA 1
ATOM 682 C C . ARG A 1 92 ? -6.050 3.721 -6.907 1.00 92.56 92 ARG A C 1
ATOM 684 O O . ARG A 1 92 ? -6.718 4.157 -5.971 1.00 92.56 92 ARG A O 1
ATOM 691 N N . THR A 1 93 ? -6.595 3.239 -8.019 1.00 86.75 93 THR A N 1
ATOM 692 C CA . THR A 1 93 ? -8.031 2.988 -8.173 1.00 86.75 93 THR A CA 1
ATOM 693 C C . THR A 1 93 ? -8.313 1.548 -7.760 1.00 86.75 93 THR A C 1
ATOM 695 O O . THR A 1 93 ? -7.596 0.641 -8.165 1.00 86.75 93 THR A O 1
ATOM 698 N N . ALA A 1 94 ? -9.337 1.341 -6.939 1.00 86.31 94 ALA A N 1
ATOM 699 C CA . ALA A 1 94 ? -9.756 0.025 -6.475 1.00 86.31 94 ALA A CA 1
ATOM 700 C C . ALA A 1 94 ? -11.290 -0.056 -6.471 1.00 86.31 94 ALA A C 1
ATOM 702 O O . ALA A 1 94 ? -11.949 0.993 -6.448 1.00 86.31 94 ALA A O 1
ATOM 703 N N . PRO A 1 95 ? -11.866 -1.271 -6.470 1.00 88.19 95 PRO A N 1
ATOM 704 C CA . PRO A 1 95 ? -13.297 -1.456 -6.271 1.00 88.19 95 PRO A CA 1
ATOM 705 C C . PRO A 1 95 ? -13.800 -0.730 -5.019 1.00 88.19 95 PRO A C 1
ATOM 707 O O . PRO A 1 95 ? -13.109 -0.655 -3.999 1.00 88.19 95 PRO A O 1
ATOM 710 N N . THR A 1 96 ? -15.017 -0.193 -5.091 1.00 90.19 96 THR A N 1
ATOM 711 C CA . THR A 1 96 ? -15.650 0.464 -3.946 1.00 90.19 96 THR A CA 1
ATOM 712 C C . THR A 1 96 ? -15.938 -0.553 -2.850 1.00 90.19 96 THR A C 1
ATOM 714 O O . THR A 1 96 ? -16.486 -1.619 -3.119 1.00 90.19 96 THR A O 1
ATOM 717 N N . VAL A 1 97 ? -15.596 -0.207 -1.610 1.00 92.44 97 VAL A N 1
ATOM 718 C CA . VAL A 1 97 ? -15.981 -0.983 -0.428 1.00 92.44 97 VAL A CA 1
ATOM 719 C C . VAL A 1 97 ? -17.319 -0.457 0.076 1.00 92.44 97 VAL A C 1
ATOM 721 O O . VAL A 1 97 ? -17.427 0.724 0.427 1.00 92.44 97 VAL A O 1
ATOM 724 N N . ASP A 1 98 ? -18.321 -1.331 0.119 1.00 92.75 98 ASP A N 1
ATOM 725 C CA . ASP A 1 98 ? -19.631 -1.008 0.679 1.00 92.75 98 ASP A CA 1
ATOM 726 C C . ASP A 1 98 ? -19.505 -0.655 2.164 1.00 92.75 98 ASP A C 1
ATOM 728 O O . ASP A 1 98 ? -18.747 -1.275 2.916 1.00 92.75 98 ASP A O 1
ATOM 732 N N . GLU A 1 99 ? -20.229 0.390 2.574 1.00 93.56 99 GLU A N 1
ATOM 733 C CA . GLU A 1 99 ? -20.211 0.902 3.948 1.00 93.56 99 GLU A CA 1
ATOM 734 C C . GLU A 1 99 ? -18.778 1.078 4.492 1.00 93.56 99 GLU A C 1
ATOM 736 O O . GLU A 1 99 ? -18.464 0.650 5.601 1.00 93.56 99 GLU A O 1
ATOM 741 N N . LEU A 1 100 ? -17.892 1.710 3.702 1.00 92.75 100 LEU A N 1
ATOM 742 C CA . LEU A 1 100 ? -16.460 1.855 4.013 1.00 92.75 100 LEU A CA 1
ATOM 743 C C . LEU A 1 100 ? -16.183 2.265 5.469 1.00 92.75 100 LEU A C 1
ATOM 745 O O . LEU A 1 100 ? -15.306 1.685 6.099 1.00 92.75 100 LEU A O 1
ATOM 749 N N . GLY A 1 101 ? -16.920 3.245 6.006 1.00 93.94 101 GLY A N 1
ATOM 750 C CA . GLY A 1 101 ? -16.768 3.702 7.392 1.00 93.94 101 GLY A CA 1
ATOM 751 C C . GLY A 1 101 ? -16.998 2.575 8.413 1.00 93.94 101 GLY A C 1
ATOM 752 O O . GLY A 1 101 ? -16.055 2.199 9.110 1.00 93.94 101 GLY A O 1
ATOM 753 N N . PRO A 1 102 ? -18.216 2.005 8.498 1.00 95.56 102 PRO A N 1
ATOM 754 C CA . PRO A 1 102 ? -18.498 0.835 9.334 1.00 95.56 102 PRO A CA 1
ATOM 755 C C . PRO A 1 102 ? -17.555 -0.354 9.104 1.00 95.56 102 PRO A C 1
ATOM 757 O O . PRO A 1 102 ? -17.068 -0.936 10.073 1.00 95.56 102 PRO A O 1
ATOM 760 N N . THR A 1 103 ? -17.245 -0.680 7.847 1.00 96.81 103 THR A N 1
ATOM 761 C CA . THR A 1 103 ? -16.341 -1.783 7.489 1.00 96.81 103 THR A CA 1
ATOM 762 C C . THR A 1 103 ? -14.927 -1.555 8.030 1.00 96.81 103 THR A C 1
ATOM 764 O O . THR A 1 103 ? -14.330 -2.467 8.604 1.00 96.81 103 THR A O 1
ATOM 767 N N . LEU A 1 104 ? -14.396 -0.333 7.917 1.00 95.94 104 LEU A N 1
ATOM 768 C CA . LEU A 1 104 ? -13.081 0.026 8.450 1.00 95.94 104 LEU A CA 1
ATOM 769 C C . LEU A 1 104 ? -13.058 -0.029 9.983 1.00 95.94 104 LEU A C 1
ATOM 771 O O . LEU A 1 104 ? -12.141 -0.607 10.561 1.00 95.94 104 LEU A O 1
ATOM 775 N N . VAL A 1 105 ? -14.082 0.518 10.643 1.00 96.56 105 VAL A N 1
ATOM 776 C CA . VAL A 1 105 ? -14.221 0.483 12.111 1.00 96.56 105 VAL A CA 1
ATOM 777 C C . VAL A 1 105 ? -14.260 -0.955 12.631 1.00 96.56 105 VAL A C 1
ATOM 779 O O . VAL A 1 105 ? -13.630 -1.260 13.645 1.00 96.56 105 VAL A O 1
ATOM 782 N N . GLU A 1 106 ? -14.979 -1.841 11.942 1.00 96.88 106 GLU A N 1
ATOM 783 C CA . GLU A 1 106 ? -15.053 -3.262 12.277 1.00 96.88 106 GLU A CA 1
ATOM 784 C C . GLU A 1 106 ? -13.712 -3.972 12.069 1.00 96.88 106 GLU A C 1
ATOM 786 O O . GLU A 1 106 ? -13.302 -4.769 12.914 1.00 96.88 106 GLU A O 1
ATOM 791 N N . ALA A 1 107 ? -13.017 -3.678 10.967 1.00 96.56 107 ALA A N 1
ATOM 792 C CA . ALA A 1 107 ? -11.710 -4.256 10.677 1.00 96.56 107 ALA A CA 1
ATOM 793 C C . ALA A 1 107 ? -10.678 -3.872 11.746 1.00 96.56 107 ALA A C 1
ATOM 795 O O . ALA A 1 107 ? -9.976 -4.745 12.245 1.00 96.56 107 ALA A O 1
ATOM 796 N N . VAL A 1 108 ? -10.644 -2.599 12.153 1.00 96.50 108 VAL A N 1
ATOM 797 C CA . VAL A 1 108 ? -9.766 -2.100 13.225 1.00 96.50 108 VAL A CA 1
ATOM 798 C C . VAL A 1 108 ? -10.089 -2.774 14.559 1.00 96.50 108 VAL A C 1
ATOM 800 O O . VAL A 1 108 ? -9.179 -3.230 15.246 1.00 96.50 108 VAL A O 1
ATOM 803 N N . ARG A 1 109 ? -11.376 -2.936 14.893 1.00 94.88 109 ARG A N 1
ATOM 804 C CA . ARG A 1 109 ? -11.810 -3.558 16.157 1.00 94.88 109 ARG A CA 1
ATOM 805 C C . ARG A 1 109 ? -11.323 -4.996 16.324 1.00 94.88 109 ARG A C 1
ATOM 807 O O . ARG A 1 109 ? -11.139 -5.450 17.446 1.00 94.88 109 ARG A O 1
ATOM 814 N N . ARG A 1 110 ? -11.156 -5.729 15.221 1.00 95.00 110 ARG A N 1
ATOM 815 C CA . ARG A 1 110 ? -10.717 -7.137 15.220 1.00 95.00 110 ARG A CA 1
ATOM 816 C C . ARG A 1 110 ? -9.201 -7.306 15.325 1.00 95.00 110 ARG A C 1
ATOM 818 O O . ARG A 1 110 ? -8.727 -8.439 15.305 1.00 95.00 110 ARG A O 1
ATOM 825 N N . ARG A 1 111 ? -8.439 -6.212 15.361 1.00 94.00 111 ARG A N 1
ATOM 826 C CA . ARG A 1 111 ? -6.976 -6.240 15.348 1.00 94.00 111 ARG A CA 1
ATOM 827 C C . ARG A 1 111 ? -6.431 -5.862 16.715 1.00 94.00 111 ARG A C 1
ATOM 829 O O . ARG A 1 111 ? -6.391 -4.690 17.074 1.00 94.00 111 ARG A O 1
ATOM 836 N N . ASP A 1 112 ? -5.936 -6.860 17.435 1.00 86.88 112 ASP A N 1
ATOM 837 C CA . ASP A 1 112 ? -5.331 -6.659 18.757 1.00 86.88 112 ASP A CA 1
ATOM 838 C C . ASP A 1 112 ? -3.990 -5.901 18.698 1.00 86.88 112 ASP A C 1
ATOM 840 O O . ASP A 1 112 ? -3.584 -5.287 19.682 1.00 86.88 112 ASP A O 1
ATOM 844 N N . GLY A 1 113 ? -3.303 -5.928 17.548 1.00 84.19 113 GLY A N 1
ATOM 845 C CA . GLY A 1 113 ? -2.002 -5.278 17.341 1.00 84.19 113 GLY A CA 1
ATOM 846 C C . GLY A 1 113 ? -2.065 -3.772 17.073 1.00 84.19 113 GLY A C 1
ATOM 847 O O . GLY A 1 113 ? -1.030 -3.105 17.094 1.00 84.19 113 GLY A O 1
ATOM 848 N N . LEU A 1 114 ? -3.256 -3.210 16.834 1.00 92.88 114 LEU A N 1
ATOM 849 C CA . LEU A 1 114 ? -3.390 -1.790 16.518 1.00 92.88 114 LEU A CA 1
ATOM 850 C C . LEU A 1 114 ? -3.283 -0.909 17.770 1.00 92.88 114 LEU A C 1
ATOM 852 O O . LEU A 1 114 ? -3.775 -1.264 18.847 1.00 92.88 114 LEU A O 1
ATOM 856 N N . PRO A 1 115 ? -2.693 0.295 17.648 1.00 90.12 115 PRO A N 1
ATOM 857 C CA . PRO A 1 115 ? -2.656 1.234 18.755 1.00 90.12 115 PRO A CA 1
ATOM 858 C C . PRO A 1 115 ? -4.085 1.656 19.114 1.00 90.12 115 PRO A C 1
ATOM 860 O O . PRO A 1 115 ? -4.914 1.887 18.235 1.00 90.12 115 PRO A O 1
ATOM 863 N N . ARG A 1 116 ? -4.377 1.827 20.411 1.00 86.56 116 ARG A N 1
ATOM 864 C CA . ARG A 1 116 ? -5.735 2.164 20.898 1.00 86.56 116 ARG A CA 1
ATOM 865 C C . ARG A 1 116 ? -6.347 3.384 20.202 1.00 86.56 116 ARG A C 1
ATOM 867 O O . ARG A 1 116 ? -7.560 3.435 20.018 1.00 86.56 116 ARG A O 1
ATOM 874 N N . ILE A 1 117 ? -5.506 4.342 19.804 1.00 92.81 117 ILE A N 1
ATOM 875 C CA . ILE A 1 117 ? -5.930 5.551 19.096 1.00 92.81 117 ILE A CA 1
ATOM 876 C C . ILE A 1 117 ? -6.569 5.246 17.733 1.00 92.81 117 ILE A C 1
ATOM 878 O O . ILE A 1 117 ? -7.511 5.927 17.342 1.00 92.81 117 ILE A O 1
ATOM 882 N N . ALA A 1 118 ? -6.151 4.173 17.051 1.00 95.44 118 ALA A N 1
ATOM 883 C CA . ALA A 1 118 ? -6.680 3.798 15.742 1.00 95.44 118 ALA A CA 1
ATOM 884 C C . ALA A 1 118 ? -8.195 3.561 15.780 1.00 95.44 118 ALA A C 1
ATOM 886 O O . ALA A 1 118 ? -8.902 3.987 14.873 1.00 95.44 118 ALA A O 1
ATOM 887 N N . GLN A 1 119 ? -8.713 2.939 16.846 1.00 94.94 119 GLN A N 1
ATOM 888 C CA . GLN A 1 119 ? -10.149 2.687 16.982 1.00 94.94 119 GLN A CA 1
ATOM 889 C C . GLN A 1 119 ? -10.946 3.985 17.138 1.00 94.94 119 GLN A C 1
ATOM 891 O O . GLN A 1 119 ? -11.984 4.150 16.497 1.00 94.94 119 GLN A O 1
ATOM 896 N N . ALA A 1 120 ? -10.477 4.892 17.999 1.00 94.00 120 ALA A N 1
ATOM 897 C CA . ALA A 1 120 ? -11.144 6.167 18.245 1.00 94.00 120 ALA A CA 1
ATOM 898 C C . ALA A 1 120 ? -11.160 7.026 16.974 1.00 94.00 120 ALA A C 1
ATOM 900 O O . ALA A 1 120 ? -12.221 7.489 16.551 1.00 94.00 120 ALA A O 1
ATOM 901 N N . VAL A 1 121 ? -10.007 7.134 16.312 1.00 95.38 121 VAL A N 1
ATOM 902 C CA . VAL A 1 121 ? -9.849 7.923 15.090 1.00 95.38 121 VAL A CA 1
ATOM 903 C C . VAL A 1 121 ? -10.631 7.319 13.922 1.00 95.38 121 VAL A C 1
ATOM 905 O O . VAL A 1 121 ? -11.302 8.051 13.199 1.00 95.38 121 VAL A O 1
ATOM 908 N N . ALA A 1 122 ? -10.648 5.990 13.768 1.00 95.50 122 ALA A N 1
ATOM 909 C CA . ALA A 1 122 ? -11.468 5.331 12.751 1.00 95.50 122 ALA A CA 1
ATOM 910 C C . ALA A 1 122 ? -12.965 5.621 12.939 1.00 95.50 122 ALA A C 1
ATOM 912 O O . ALA A 1 122 ? -13.666 5.862 11.959 1.00 95.50 122 ALA A O 1
ATOM 913 N N . ILE A 1 123 ? -13.466 5.629 14.183 1.00 95.31 123 ILE A N 1
ATOM 914 C CA . ILE A 1 123 ? -14.868 5.968 14.476 1.00 95.31 123 ILE A CA 1
ATOM 915 C C . ILE A 1 123 ? -15.157 7.433 14.137 1.00 95.31 123 ILE A C 1
ATOM 917 O O . ILE A 1 123 ? -16.196 7.713 13.536 1.00 95.31 123 ILE A O 1
ATOM 921 N N . ALA A 1 124 ? -14.272 8.353 14.527 1.00 94.31 124 ALA A N 1
ATOM 922 C CA . ALA A 1 124 ? -14.429 9.776 14.246 1.00 94.31 124 ALA A CA 1
ATOM 923 C C . ALA A 1 124 ? -14.450 10.043 12.732 1.00 94.31 124 ALA A C 1
ATOM 925 O O . ALA A 1 124 ? -15.440 10.572 12.225 1.00 94.31 124 ALA A O 1
ATOM 926 N N . ALA A 1 125 ? -13.446 9.552 12.002 1.00 92.19 125 ALA A N 1
ATOM 927 C CA . ALA A 1 125 ? -13.339 9.704 10.553 1.00 92.19 125 ALA A CA 1
ATOM 928 C C . ALA A 1 125 ? -14.505 9.024 9.803 1.00 92.19 125 ALA A C 1
ATOM 930 O O . ALA A 1 125 ? -15.093 9.592 8.887 1.00 92.19 125 ALA A O 1
ATOM 931 N N . ALA A 1 126 ? -14.946 7.832 10.230 1.00 92.75 126 ALA A N 1
ATOM 932 C CA . ALA A 1 126 ? -16.111 7.165 9.634 1.00 92.75 126 ALA A CA 1
ATOM 933 C C . ALA A 1 126 ? -17.418 7.961 9.806 1.00 92.75 126 ALA A C 1
ATOM 935 O O . ALA A 1 126 ? -18.326 7.853 8.979 1.00 92.75 126 ALA A O 1
ATOM 936 N N . ARG A 1 127 ? -17.526 8.749 10.882 1.00 91.88 127 ARG A N 1
ATOM 937 C CA . ARG A 1 127 ? -18.674 9.620 11.173 1.00 91.88 127 ARG A CA 1
ATOM 938 C C . ARG A 1 127 ? -18.505 11.041 10.636 1.00 91.88 127 ARG A C 1
ATOM 940 O O . ARG A 1 127 ? -19.421 11.843 10.814 1.00 91.88 127 ARG A O 1
ATOM 947 N N . LYS A 1 128 ? -17.385 11.336 9.966 1.00 88.00 128 LYS A N 1
ATOM 948 C CA . LYS A 1 128 ? -16.999 12.678 9.510 1.00 88.00 128 LYS A CA 1
ATOM 949 C C . LYS A 1 128 ? -16.932 13.693 10.646 1.00 88.00 128 LYS A C 1
ATOM 951 O O . LYS A 1 128 ? -17.401 14.826 10.531 1.00 88.00 128 LYS A O 1
ATOM 956 N N . TYR A 1 129 ? -16.438 13.240 11.790 1.00 88.19 129 TYR A N 1
ATOM 957 C CA . TYR A 1 129 ? -16.141 14.096 12.927 1.00 88.19 129 TYR A CA 1
ATOM 958 C C . TYR A 1 129 ? -14.687 14.537 12.849 1.00 88.19 129 TYR A C 1
ATOM 960 O O . TYR A 1 129 ? -13.822 13.746 12.484 1.00 88.19 129 TYR A O 1
ATOM 968 N N . GLY A 1 130 ? -14.425 15.785 13.239 1.00 87.88 130 GLY A N 1
ATOM 969 C CA . GLY A 1 130 ? -13.060 16.284 13.349 1.00 87.88 130 GLY A CA 1
ATOM 970 C C . GLY A 1 130 ? -12.247 15.432 14.322 1.00 87.88 130 GLY A C 1
ATOM 971 O O . GLY A 1 130 ? -12.723 15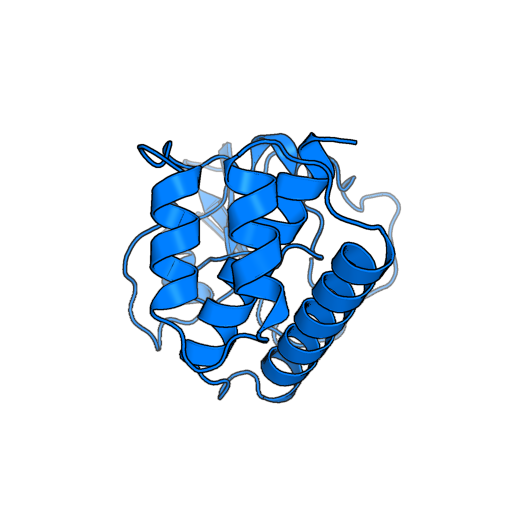.092 15.409 1.00 87.88 130 GLY A O 1
ATOM 972 N N . VAL A 1 131 ? -11.027 15.097 13.913 1.00 93.19 131 VAL A N 1
ATOM 973 C CA . VAL A 1 131 ? -10.041 14.395 14.734 1.00 93.19 131 VAL A CA 1
ATOM 974 C C . VAL A 1 131 ? -9.061 15.442 15.269 1.00 93.19 131 VAL A C 1
ATOM 976 O O . VAL A 1 131 ? -8.566 16.237 14.472 1.00 93.19 131 VAL A O 1
ATOM 979 N N . PRO A 1 132 ? -8.787 15.492 16.584 1.00 93.31 132 PRO A N 1
ATOM 980 C CA . PRO A 1 132 ? -7.797 16.411 17.138 1.00 93.31 132 PRO A CA 1
ATOM 981 C C . PRO A 1 132 ? -6.408 16.222 16.508 1.00 93.31 132 PRO A C 1
ATOM 983 O O . PRO A 1 132 ? -5.967 15.086 16.332 1.00 93.31 132 PRO A O 1
ATOM 986 N N . ASP A 1 133 ? -5.693 17.316 16.232 1.00 93.25 133 ASP A N 1
ATOM 987 C CA . ASP A 1 133 ? -4.385 17.283 15.550 1.00 93.25 133 ASP A CA 1
ATOM 988 C C . ASP A 1 133 ? -3.380 16.345 16.237 1.00 93.25 133 ASP A C 1
ATOM 990 O O . ASP A 1 133 ? -2.712 15.553 15.579 1.00 93.25 133 ASP A O 1
ATOM 994 N N . ASN A 1 134 ? -3.343 16.338 17.572 1.00 94.38 134 ASN A N 1
ATOM 995 C CA . ASN A 1 134 ? -2.464 15.459 18.345 1.00 94.38 134 ASN A CA 1
ATOM 996 C C . ASN A 1 134 ? -2.798 13.962 18.180 1.00 94.38 134 ASN A C 1
ATOM 998 O O . ASN A 1 134 ? -1.923 13.110 18.324 1.00 94.38 134 ASN A O 1
ATOM 1002 N N . GLU A 1 135 ? -4.060 13.617 17.905 1.00 94.81 135 GLU A N 1
ATOM 1003 C CA . GLU A 1 135 ? -4.466 12.241 17.605 1.00 94.81 135 GLU A CA 1
ATOM 1004 C C . GLU A 1 135 ? -4.079 11.844 16.176 1.00 94.81 135 GLU A C 1
ATOM 1006 O O . GLU A 1 135 ? -3.665 10.703 15.954 1.00 94.81 135 GLU A O 1
ATOM 1011 N N . VAL A 1 136 ? -4.166 12.784 15.226 1.00 94.38 136 VAL A N 1
ATOM 1012 C CA . VAL A 1 136 ? -3.695 12.601 13.844 1.00 94.38 136 VAL A CA 1
ATOM 1013 C C . VAL A 1 136 ? -2.180 12.392 13.816 1.00 94.38 136 VAL A C 1
ATOM 1015 O O . VAL A 1 136 ? -1.705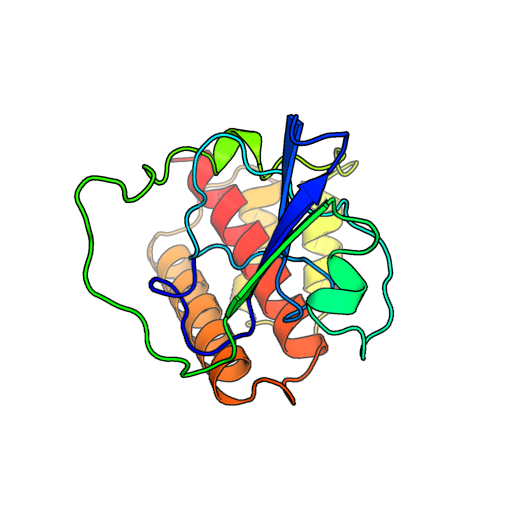 11.437 13.200 1.00 94.38 136 VAL A O 1
ATOM 1018 N N . GLU A 1 137 ? -1.425 13.234 14.521 1.00 94.50 137 GLU A N 1
ATOM 1019 C CA . GLU A 1 137 ? 0.031 13.123 14.660 1.00 94.50 137 GLU A CA 1
ATOM 1020 C C . GLU A 1 137 ? 0.426 11.769 15.257 1.00 94.50 137 GLU A C 1
ATOM 1022 O O . GLU A 1 137 ? 1.207 11.031 14.653 1.00 94.50 137 GLU A O 1
ATOM 1027 N N . LEU A 1 138 ? -0.192 11.378 16.377 1.00 95.00 138 LEU A N 1
ATOM 1028 C CA . LEU A 1 138 ? 0.076 10.088 17.012 1.00 95.00 138 LEU A CA 1
ATOM 1029 C C . LEU A 1 138 ? -0.238 8.907 16.078 1.00 95.00 138 LEU A C 1
ATOM 1031 O O . LEU A 1 138 ? 0.492 7.916 16.060 1.00 95.00 138 LEU A O 1
ATOM 1035 N N . LEU A 1 139 ? -1.319 8.977 15.295 1.00 95.44 139 LEU A N 1
ATOM 1036 C CA . LEU A 1 139 ? -1.653 7.935 14.322 1.00 95.44 139 LEU A CA 1
ATOM 1037 C C . LEU A 1 139 ? -0.600 7.843 13.204 1.00 95.44 139 LEU A C 1
ATOM 1039 O O . LEU A 1 139 ? -0.222 6.738 12.802 1.00 95.44 139 LEU A O 1
ATOM 1043 N N . HIS A 1 140 ? -0.113 8.987 12.717 1.00 94.81 140 HIS A N 1
ATOM 1044 C CA . HIS A 1 140 ? 0.932 9.055 11.699 1.00 94.81 140 HIS A CA 1
ATOM 1045 C C . HIS A 1 140 ? 2.269 8.493 12.202 1.00 94.81 140 HIS A C 1
ATOM 1047 O O . HIS A 1 140 ? 2.915 7.710 11.497 1.00 94.81 140 HIS A O 1
ATOM 1053 N N . GLU A 1 141 ? 2.651 8.816 13.439 1.00 95.62 141 GLU A N 1
ATOM 1054 C CA . GLU A 1 141 ? 3.831 8.251 14.100 1.00 95.62 141 GLU A CA 1
ATOM 1055 C C . GLU A 1 141 ? 3.738 6.724 14.185 1.00 95.62 141 GLU A C 1
ATOM 1057 O O . GLU A 1 141 ? 4.643 6.024 13.733 1.00 95.62 141 GLU A O 1
ATOM 1062 N N . ARG A 1 142 ? 2.604 6.183 14.655 1.00 95.38 142 ARG A N 1
ATOM 1063 C CA . ARG A 1 142 ? 2.397 4.725 14.740 1.00 95.38 142 ARG A CA 1
ATOM 1064 C C . ARG A 1 142 ? 2.427 4.037 13.378 1.00 95.38 142 ARG A C 1
ATOM 1066 O O . ARG A 1 142 ? 2.975 2.943 13.258 1.00 95.38 142 ARG A O 1
ATOM 1073 N N . ALA A 1 143 ? 1.867 4.667 12.345 1.00 95.56 143 ALA A N 1
ATOM 1074 C CA . ALA A 1 143 ? 1.951 4.148 10.982 1.00 95.56 143 ALA A CA 1
ATOM 1075 C C . ALA A 1 143 ? 3.406 4.097 10.486 1.00 95.56 143 ALA A C 1
ATOM 1077 O O . ALA A 1 143 ? 3.801 3.122 9.846 1.00 95.56 143 ALA A O 1
ATOM 1078 N N . THR A 1 144 ? 4.205 5.113 10.822 1.00 96.38 144 THR A N 1
ATOM 1079 C CA . THR A 1 144 ? 5.628 5.197 10.467 1.00 96.38 144 THR A CA 1
ATOM 1080 C C . THR A 1 144 ? 6.466 4.155 11.211 1.00 96.38 144 THR A C 1
ATOM 1082 O O . THR A 1 144 ? 7.319 3.512 10.602 1.00 96.38 144 THR A O 1
ATOM 1085 N N . GLU A 1 145 ? 6.203 3.924 12.499 1.00 96.19 145 GLU A N 1
ATOM 1086 C CA . GLU A 1 145 ? 6.872 2.878 13.288 1.00 96.19 145 GLU A CA 1
ATOM 1087 C C . GLU A 1 145 ? 6.623 1.480 12.702 1.00 96.19 145 GLU A C 1
ATOM 1089 O O . GLU A 1 145 ? 7.564 0.709 12.500 1.00 96.19 145 GLU A O 1
ATOM 1094 N N . ILE A 1 146 ? 5.365 1.156 12.372 1.00 96.19 146 ILE A N 1
ATOM 1095 C CA . ILE A 1 146 ? 5.022 -0.138 11.766 1.00 96.19 146 ILE A CA 1
ATOM 1096 C C . ILE A 1 146 ? 5.648 -0.260 10.376 1.00 96.19 146 ILE A C 1
ATOM 1098 O O . ILE A 1 146 ? 6.221 -1.304 10.067 1.00 96.19 146 ILE A O 1
ATOM 1102 N N . GLN A 1 147 ? 5.606 0.800 9.562 1.00 96.81 147 GLN A N 1
ATOM 1103 C CA . GLN A 1 147 ? 6.300 0.842 8.275 1.00 96.81 147 GLN A CA 1
ATOM 1104 C C . GLN A 1 147 ? 7.784 0.482 8.434 1.00 96.81 147 GLN A C 1
ATOM 1106 O O . GLN A 1 147 ? 8.275 -0.420 7.758 1.00 96.81 147 GLN A O 1
ATOM 1111 N N . GLN A 1 148 ? 8.504 1.163 9.329 1.00 97.19 148 GLN A N 1
ATOM 1112 C CA . GLN A 1 148 ? 9.931 0.920 9.556 1.00 97.19 148 GLN A CA 1
ATOM 1113 C C . GLN A 1 148 ? 10.193 -0.508 10.055 1.00 97.19 148 GLN A C 1
ATOM 1115 O O . GLN A 1 148 ? 11.128 -1.168 9.595 1.00 97.19 148 GLN A O 1
ATOM 1120 N N . SER A 1 149 ? 9.349 -1.022 10.954 1.00 96.31 149 SER A N 1
ATOM 1121 C CA . SER A 1 149 ? 9.455 -2.397 11.450 1.00 96.31 149 SER A CA 1
ATOM 1122 C C . SER A 1 149 ? 9.237 -3.437 10.346 1.00 96.31 149 SER A C 1
ATOM 1124 O O . SER A 1 149 ? 9.966 -4.425 10.281 1.00 96.31 149 SER A O 1
ATOM 1126 N N . VAL A 1 150 ? 8.251 -3.234 9.471 1.00 97.31 150 VAL A N 1
ATOM 1127 C CA . VAL A 1 150 ? 7.986 -4.120 8.328 1.00 97.31 150 VAL A CA 1
ATOM 1128 C C . VAL A 1 150 ? 9.166 -4.091 7.355 1.00 97.31 150 VAL A C 1
ATOM 1130 O O . VAL A 1 150 ? 9.703 -5.135 7.001 1.00 97.31 150 VAL A O 1
ATOM 1133 N N . LEU A 1 151 ? 9.618 -2.901 6.956 1.00 97.31 151 LEU A N 1
ATOM 1134 C CA . LEU A 1 151 ? 10.679 -2.757 5.956 1.00 97.31 151 LEU A CA 1
ATOM 1135 C C . LEU A 1 151 ? 12.035 -3.278 6.447 1.00 97.31 151 LEU A C 1
ATOM 1137 O O . LEU A 1 151 ? 12.788 -3.843 5.664 1.00 97.31 151 LEU A O 1
ATOM 1141 N N . SER A 1 152 ? 12.339 -3.142 7.741 1.00 96.94 152 SER A N 1
ATOM 1142 C CA . SER A 1 152 ? 13.585 -3.661 8.330 1.00 96.94 152 SER A CA 1
ATOM 1143 C C . SER A 1 152 ? 13.616 -5.183 8.496 1.00 96.94 152 SER A C 1
ATOM 1145 O O . SER A 1 152 ? 14.693 -5.753 8.664 1.00 96.94 152 SER A O 1
ATOM 1147 N N . THR A 1 153 ? 12.458 -5.849 8.448 1.00 97.00 153 THR A N 1
ATOM 1148 C CA . THR A 1 153 ? 12.344 -7.312 8.575 1.00 97.00 153 THR A CA 1
ATOM 1149 C C . THR A 1 153 ? 12.076 -8.009 7.244 1.00 97.00 153 THR A C 1
ATOM 1151 O O . THR A 1 153 ? 12.146 -9.237 7.176 1.00 97.00 153 THR A O 1
ATOM 1154 N N . TYR A 1 154 ? 11.835 -7.249 6.173 1.00 96.75 154 TYR A N 1
ATOM 1155 C CA . TYR A 1 154 ? 11.693 -7.765 4.815 1.00 96.75 154 TYR A CA 1
ATOM 1156 C C . TYR A 1 154 ? 12.916 -8.621 4.401 1.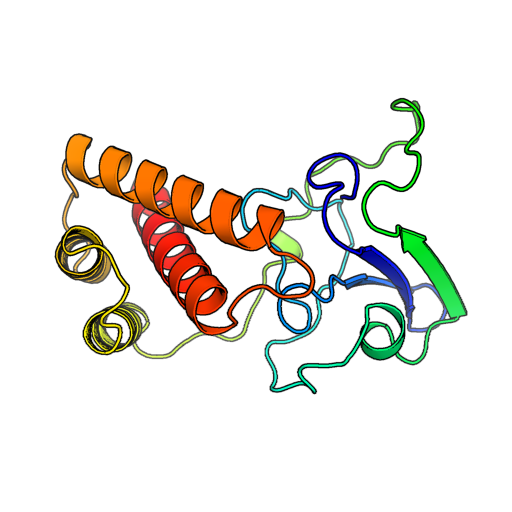00 96.75 154 TYR A C 1
ATOM 1158 O O . TYR A 1 154 ? 14.055 -8.244 4.690 1.00 96.75 154 TYR A O 1
ATOM 1166 N N . PRO A 1 155 ? 12.730 -9.775 3.722 1.00 95.38 155 PRO A N 1
ATOM 1167 C CA . PRO A 1 155 ? 11.467 -10.338 3.223 1.00 95.38 155 PRO A CA 1
ATOM 1168 C C . PRO A 1 155 ? 10.723 -11.231 4.235 1.00 95.38 155 PRO A C 1
ATOM 1170 O O . PRO A 1 155 ? 9.768 -11.910 3.871 1.00 95.38 155 PRO A O 1
ATOM 1173 N N . HIS A 1 156 ? 11.166 -11.275 5.493 1.00 96.00 156 HIS A N 1
ATOM 1174 C CA . HIS A 1 156 ? 10.632 -12.145 6.549 1.00 96.00 156 HIS A CA 1
ATOM 1175 C C . HIS A 1 156 ? 9.682 -11.407 7.504 1.00 96.00 156 HIS A C 1
ATOM 1177 O O . HIS A 1 156 ? 9.509 -11.814 8.655 1.00 96.00 156 HIS A O 1
ATOM 1183 N N . HIS A 1 157 ? 9.106 -10.293 7.057 1.00 95.94 157 HIS A N 1
ATOM 1184 C CA . HIS A 1 157 ? 8.177 -9.495 7.844 1.00 95.94 157 HIS A CA 1
ATOM 1185 C C . HIS A 1 157 ? 6.888 -10.267 8.138 1.00 95.94 157 HIS A C 1
ATOM 1187 O O . HIS A 1 157 ? 6.449 -11.124 7.371 1.00 95.94 157 HIS A O 1
ATOM 1193 N N . ASP A 1 158 ? 6.248 -9.932 9.254 1.00 94.38 158 ASP A N 1
ATOM 1194 C CA . ASP A 1 158 ? 4.954 -10.505 9.612 1.00 94.38 158 ASP A CA 1
ATOM 1195 C C . ASP A 1 158 ? 3.843 -9.923 8.721 1.00 94.38 158 ASP A C 1
ATOM 1197 O O . ASP A 1 158 ? 3.628 -8.707 8.671 1.00 94.38 158 ASP A O 1
ATOM 1201 N N . ALA A 1 159 ? 3.091 -10.795 8.045 1.00 93.31 159 ALA A N 1
ATOM 1202 C CA . ALA A 1 159 ? 1.930 -10.408 7.252 1.00 93.31 159 ALA A CA 1
ATOM 1203 C C . ALA A 1 159 ? 0.877 -9.666 8.092 1.00 93.31 159 ALA A C 1
ATOM 1205 O O . ALA A 1 159 ? 0.211 -8.760 7.585 1.00 93.31 159 ALA A O 1
ATOM 1206 N N . ALA A 1 160 ? 0.739 -9.999 9.382 1.00 94.62 160 ALA A N 1
ATOM 1207 C CA . ALA A 1 160 ? -0.148 -9.269 10.272 1.00 94.62 160 ALA A CA 1
ATOM 1208 C C . ALA A 1 160 ? 0.306 -7.809 10.426 1.00 94.62 160 ALA A C 1
ATOM 1210 O O . ALA A 1 160 ? -0.534 -6.923 10.288 1.00 94.62 160 ALA A O 1
ATOM 1211 N N . ALA A 1 161 ? 1.598 -7.533 10.610 1.00 95.69 161 ALA A N 1
ATOM 1212 C CA . ALA A 1 161 ? 2.098 -6.161 10.716 1.00 95.69 161 ALA A CA 1
ATOM 1213 C C . ALA A 1 161 ? 1.818 -5.335 9.444 1.00 95.69 161 ALA A C 1
ATOM 1215 O O . ALA A 1 161 ? 1.474 -4.156 9.530 1.00 95.69 161 ALA A O 1
ATOM 1216 N N . VAL A 1 162 ? 1.871 -5.955 8.258 1.00 96.44 162 VAL A N 1
ATOM 1217 C CA . VAL A 1 162 ? 1.499 -5.274 7.003 1.00 96.44 162 VAL A CA 1
ATOM 1218 C C . VAL A 1 162 ? 0.005 -4.950 6.951 1.00 96.44 162 VAL A C 1
ATOM 1220 O O . VAL A 1 162 ? -0.371 -3.867 6.508 1.00 96.44 162 VAL A O 1
ATOM 1223 N N . VAL A 1 163 ? -0.861 -5.843 7.438 1.00 95.94 163 VAL A N 1
ATOM 1224 C CA . VAL A 1 163 ? -2.305 -5.563 7.544 1.00 95.94 163 VAL A CA 1
ATOM 1225 C C . VAL A 1 163 ? -2.573 -4.401 8.505 1.00 95.94 163 VAL A C 1
ATOM 1227 O O . VAL A 1 163 ? -3.394 -3.538 8.195 1.00 95.94 163 VAL A O 1
ATOM 1230 N N . ASP A 1 164 ? -1.862 -4.330 9.633 1.00 97.00 164 ASP A N 1
ATOM 1231 C CA . ASP A 1 164 ? -1.969 -3.187 10.548 1.00 97.00 164 ASP A CA 1
ATOM 1232 C C . ASP A 1 164 ? -1.541 -1.887 9.864 1.00 97.00 164 ASP A C 1
ATOM 1234 O O . ASP A 1 164 ? -2.248 -0.880 9.945 1.00 97.00 164 ASP A O 1
ATOM 1238 N N . TRP A 1 165 ? -0.446 -1.921 9.101 1.00 97.12 165 TRP A N 1
ATOM 1239 C CA . TRP A 1 165 ? -0.007 -0.778 8.307 1.00 97.12 165 TRP A CA 1
ATOM 1240 C C . TRP A 1 165 ? -1.057 -0.344 7.276 1.00 97.12 165 TRP A C 1
ATOM 1242 O O . TRP A 1 165 ? -1.362 0.846 7.178 1.00 97.12 165 TRP A O 1
ATOM 1252 N N . MET A 1 166 ? -1.657 -1.287 6.543 1.00 96.56 166 MET A N 1
ATOM 1253 C CA . MET A 1 166 ? -2.726 -1.005 5.577 1.00 96.56 166 MET A CA 1
ATOM 1254 C C . MET A 1 166 ? -3.927 -0.322 6.239 1.00 96.56 166 MET A C 1
ATOM 1256 O O . MET A 1 166 ? -4.471 0.633 5.682 1.00 96.56 166 MET A O 1
ATOM 1260 N N . LEU A 1 167 ? -4.331 -0.776 7.430 1.00 97.12 167 LEU A N 1
ATOM 1261 C CA . LEU A 1 167 ? -5.449 -0.188 8.169 1.00 97.12 167 LEU A CA 1
ATOM 1262 C C . LEU A 1 167 ? -5.125 1.226 8.655 1.00 97.12 167 LEU A C 1
ATOM 1264 O O . LEU A 1 167 ? -5.932 2.132 8.454 1.00 97.12 167 LEU A O 1
ATOM 1268 N N . LEU A 1 168 ? -3.936 1.454 9.216 1.00 96.94 168 LEU A N 1
ATOM 1269 C CA . LEU A 1 168 ? -3.511 2.798 9.618 1.00 96.94 168 LEU A CA 1
ATOM 1270 C C . LEU A 1 168 ? -3.392 3.747 8.421 1.00 96.94 168 LEU A C 1
ATOM 1272 O O . LEU A 1 168 ? -3.814 4.900 8.501 1.00 96.94 168 LEU A O 1
ATOM 1276 N N . ALA A 1 169 ? -2.881 3.263 7.287 1.00 95.50 169 ALA A N 1
ATOM 1277 C CA . ALA A 1 169 ? -2.821 4.027 6.046 1.00 95.50 169 ALA A CA 1
ATOM 1278 C C . ALA A 1 169 ? -4.223 4.398 5.535 1.00 95.50 169 ALA A C 1
ATOM 1280 O O . ALA A 1 169 ? -4.432 5.525 5.086 1.00 95.50 169 ALA A O 1
ATOM 1281 N N . ALA A 1 170 ? -5.191 3.483 5.640 1.00 95.25 170 ALA A N 1
ATOM 1282 C CA . ALA A 1 170 ? -6.578 3.746 5.269 1.00 95.25 170 ALA A CA 1
ATOM 1283 C C . ALA A 1 170 ? -7.222 4.816 6.164 1.00 95.25 170 ALA A C 1
ATOM 1285 O O . ALA A 1 170 ? -7.894 5.708 5.647 1.00 95.25 170 ALA A O 1
ATOM 1286 N N . ILE A 1 171 ? -6.981 4.770 7.480 1.00 95.81 171 ILE A N 1
ATOM 1287 C CA . ILE A 1 171 ? -7.478 5.786 8.418 1.00 95.81 171 ILE A CA 1
ATOM 1288 C C . ILE A 1 171 ? -6.832 7.150 8.117 1.00 95.81 171 ILE A C 1
ATOM 1290 O O . ILE A 1 171 ? -7.553 8.129 7.943 1.00 95.81 171 ILE A O 1
ATOM 1294 N N . ASN A 1 172 ? -5.505 7.215 7.956 1.00 94.56 172 ASN A N 1
ATOM 1295 C CA . ASN A 1 172 ? -4.792 8.450 7.594 1.00 94.56 172 ASN A CA 1
ATOM 1296 C C . ASN A 1 172 ? -5.319 9.063 6.284 1.00 94.56 172 ASN A C 1
ATOM 1298 O O . ASN A 1 172 ? -5.523 10.272 6.191 1.00 94.56 172 ASN A O 1
ATOM 1302 N N . ALA A 1 173 ? -5.582 8.230 5.273 1.00 92.19 173 ALA A N 1
ATOM 1303 C CA . ALA A 1 173 ? -6.143 8.679 4.002 1.00 92.19 173 ALA A CA 1
ATOM 1304 C C . ALA A 1 173 ? -7.602 9.149 4.116 1.00 92.19 173 ALA A C 1
ATOM 1306 O O . ALA A 1 173 ? -8.042 9.956 3.298 1.00 92.19 173 ALA A O 1
ATOM 1307 N N . LEU A 1 174 ? -8.364 8.633 5.086 1.00 90.75 174 LEU A N 1
ATOM 1308 C CA . LEU A 1 174 ? -9.731 9.078 5.343 1.00 90.75 174 LEU A CA 1
ATOM 1309 C C . LEU A 1 174 ? -9.733 10.471 5.985 1.00 90.75 174 LEU A C 1
ATOM 1311 O O . LEU A 1 174 ? -10.434 11.340 5.482 1.00 90.75 174 LEU A O 1
ATOM 1315 N N . ILE A 1 175 ? -8.880 10.700 6.988 1.00 90.94 175 ILE A N 1
ATOM 1316 C CA . ILE A 1 175 ? -8.712 12.009 7.647 1.00 90.94 175 ILE A CA 1
ATOM 1317 C C . ILE A 1 175 ? -8.208 13.059 6.651 1.00 90.94 175 ILE A C 1
ATOM 1319 O O . ILE A 1 175 ? -8.756 14.150 6.556 1.00 90.94 175 ILE A O 1
ATOM 1323 N N . GLY A 1 176 ? -7.194 12.723 5.845 1.00 82.38 176 GLY A N 1
ATOM 1324 C CA . GLY A 1 176 ? -6.608 13.655 4.875 1.00 82.38 176 GLY A CA 1
ATOM 1325 C C . GLY A 1 176 ? -7.539 14.070 3.727 1.00 82.38 176 GLY A C 1
ATOM 1326 O O . GLY A 1 176 ? -7.181 14.953 2.956 1.00 82.38 176 GLY A O 1
ATOM 1327 N N . LYS A 1 177 ? -8.714 13.440 3.578 1.00 65.94 177 LYS A N 1
ATOM 1328 C CA . LYS A 1 177 ? -9.771 13.885 2.651 1.00 65.94 177 LYS A CA 1
ATOM 1329 C C . LYS A 1 177 ? -10.714 14.922 3.268 1.00 65.94 177 LYS A C 1
ATOM 1331 O O . LYS A 1 177 ? -11.526 15.484 2.536 1.00 65.94 177 LYS A O 1
ATOM 1336 N N . GLU A 1 178 ? -10.662 15.108 4.584 1.00 53.28 178 GLU A N 1
ATOM 1337 C CA . GLU A 1 178 ? -11.555 15.985 5.350 1.00 53.28 178 GLU A CA 1
ATOM 1338 C C . GLU A 1 178 ? -10.929 17.360 5.652 1.00 53.28 178 GLU A C 1
ATOM 1340 O O . GLU A 1 178 ? -11.654 18.262 6.072 1.00 53.28 178 GLU A O 1
ATOM 1345 N N . CYS A 1 179 ? -9.628 17.525 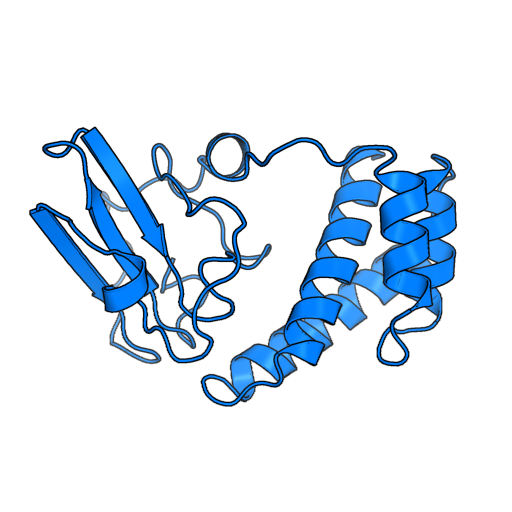5.379 1.00 40.47 179 CYS A N 1
ATOM 1346 C CA . CYS A 1 179 ? -8.878 18.787 5.429 1.00 40.47 179 CYS A CA 1
ATOM 1347 C C . CYS A 1 179 ? -8.755 19.427 4.037 1.00 40.47 179 CYS A C 1
ATOM 1349 O O . CYS A 1 179 ? -8.820 20.675 3.961 1.00 40.47 179 CYS A O 1
#